Protein AF-A0A2R6NTD5-F1 (afdb_monomer_lite)

Foldseek 3Di:
DQLQVLVCLCVVVADDNVVNVLVVVLVVCCVPQLVVLVVVLVVLVVLQDPVVCVVVVNPPPDPNDDRPLVNLVSLLVSLVSQLVSLVVSLVCLVPAAADDPVCVVVVGSHHHPVSSVVSCVVSVCSNVVSPVSNVVSVVVVVVVVVVVVVVVVVVVVD

pLDDT: mean 82.0, std 15.25, range [41.41, 96.44]

Secondary structure (DSSP, 8-state):
----HHHHHHTTSSS-GGGGHHHHHHHHHIIIIIHHHHHHHHHHHHHT-HHHHHHTT-----------THHHHHHHHHHHHHHHHHHHHHHHHHHSPBP-HHHHHTT---B-HHHHHHHHHHHHHHHHHHHHHHHHHHHHHHHHHHHHHHHHHHHHT-

Organism: NCBI:txid98765

Structure (mmCIF, N/CA/C/O backbone):
data_AF-A0A2R6NTD5-F1
#
_entry.id   AF-A0A2R6NTD5-F1
#
loop_
_atom_site.group_PDB
_atom_site.id
_atom_site.type_symbol
_atom_site.label_atom_id
_atom_site.label_alt_id
_atom_site.label_comp_id
_atom_site.label_asym_id
_atom_site.label_entity_id
_atom_site.label_seq_id
_atom_site.pdbx_PDB_ins_code
_atom_site.Cartn_x
_atom_site.Cartn_y
_atom_site.Cartn_z
_atom_site.occupancy
_atom_site.B_iso_or_equiv
_atom_site.auth_seq_id
_atom_site.auth_comp_id
_atom_site.auth_asym_id
_atom_site.auth_atom_id
_atom_site.pdbx_PDB_model_num
ATOM 1 N N . MET A 1 1 ? 4.191 3.633 -27.424 1.00 46.41 1 MET A N 1
ATOM 2 C CA . MET A 1 1 ? 3.984 2.603 -26.380 1.00 46.41 1 MET A CA 1
ATOM 3 C C . MET A 1 1 ? 4.753 3.009 -25.131 1.00 46.41 1 MET A C 1
ATOM 5 O O . MET A 1 1 ? 5.918 3.371 -25.260 1.00 46.41 1 MET A O 1
ATOM 9 N N . SER A 1 2 ? 4.107 3.019 -23.961 1.00 53.69 2 SER A N 1
ATOM 10 C CA . SER A 1 2 ? 4.779 3.265 -22.676 1.00 53.69 2 SER A CA 1
ATOM 11 C C . SER A 1 2 ? 5.789 2.142 -22.408 1.00 53.69 2 SER A C 1
ATOM 13 O O . SER A 1 2 ? 5.418 0.973 -22.474 1.00 53.69 2 SER A O 1
ATOM 15 N N . LYS A 1 3 ? 7.059 2.477 -22.151 1.00 66.44 3 LYS A N 1
ATOM 16 C CA . LYS A 1 3 ? 8.109 1.522 -21.750 1.00 66.44 3 LYS A CA 1
ATOM 17 C C . LYS A 1 3 ? 8.050 1.285 -20.237 1.00 66.44 3 LYS A C 1
ATOM 19 O O . LYS A 1 3 ? 9.036 1.499 -19.540 1.00 66.44 3 LYS A O 1
ATOM 24 N N . ASP A 1 4 ? 6.874 0.935 -19.719 1.00 78.38 4 ASP A N 1
ATOM 25 C CA . ASP A 1 4 ? 6.745 0.597 -18.302 1.00 78.38 4 ASP A CA 1
ATOM 26 C C . ASP A 1 4 ? 7.440 -0.759 -18.062 1.00 78.38 4 ASP A C 1
ATOM 28 O O . ASP A 1 4 ? 7.039 -1.755 -18.679 1.00 78.38 4 ASP A O 1
ATOM 32 N N . PRO A 1 5 ? 8.484 -0.817 -17.214 1.00 78.81 5 PRO A N 1
ATOM 33 C CA . PRO A 1 5 ? 9.211 -2.053 -16.940 1.00 78.81 5 PRO A CA 1
ATOM 34 C C . PRO A 1 5 ? 8.326 -3.135 -16.307 1.00 78.81 5 PRO A C 1
ATOM 36 O O . PRO A 1 5 ? 8.554 -4.318 -16.548 1.00 78.81 5 PRO A O 1
ATOM 39 N N . LEU A 1 6 ? 7.284 -2.760 -15.558 1.00 80.06 6 LEU A N 1
ATOM 40 C CA . LEU A 1 6 ? 6.384 -3.702 -14.889 1.00 80.06 6 LEU A CA 1
ATOM 41 C C . LEU A 1 6 ? 5.439 -4.368 -15.883 1.00 80.06 6 LEU A C 1
ATOM 43 O O . LEU A 1 6 ? 5.355 -5.593 -15.958 1.00 80.06 6 LEU A O 1
ATOM 47 N N . ILE A 1 7 ? 4.760 -3.556 -16.691 1.00 81.62 7 ILE A N 1
ATOM 48 C CA . ILE A 1 7 ? 3.809 -4.041 -17.694 1.00 81.62 7 ILE A CA 1
ATOM 49 C C . ILE A 1 7 ? 4.550 -4.771 -18.816 1.00 81.62 7 ILE A C 1
ATOM 51 O O . ILE A 1 7 ? 4.169 -5.876 -19.198 1.00 81.62 7 ILE A O 1
ATOM 55 N N . GLY A 1 8 ? 5.653 -4.211 -19.312 1.00 76.69 8 GLY A N 1
ATOM 56 C CA . GLY A 1 8 ? 6.449 -4.870 -20.341 1.00 76.69 8 GLY A CA 1
ATOM 57 C C . GLY A 1 8 ? 7.113 -6.160 -19.844 1.00 76.69 8 GLY A C 1
ATOM 58 O O . GLY A 1 8 ? 7.180 -7.133 -20.590 1.00 76.69 8 GLY A O 1
ATOM 59 N N . GLY A 1 9 ? 7.518 -6.226 -18.574 1.00 76.88 9 GLY A N 1
ATOM 60 C CA . GLY A 1 9 ? 8.007 -7.458 -17.956 1.00 76.88 9 GLY A CA 1
ATOM 61 C C . GLY A 1 9 ? 6.928 -8.533 -17.809 1.00 76.88 9 GLY A C 1
ATOM 62 O O . GLY A 1 9 ? 7.123 -9.689 -18.184 1.00 76.88 9 GLY A O 1
ATOM 63 N N . ALA A 1 10 ? 5.739 -8.150 -17.343 1.00 75.00 10 ALA A N 1
ATOM 64 C CA . ALA A 1 10 ? 4.624 -9.070 -17.130 1.00 75.00 10 ALA A CA 1
ATOM 65 C C . ALA A 1 10 ? 4.066 -9.670 -18.429 1.00 75.00 10 ALA A C 1
ATOM 67 O O . ALA A 1 10 ? 3.696 -10.847 -18.461 1.00 75.00 10 ALA A O 1
ATOM 68 N N . ILE A 1 11 ? 4.012 -8.880 -19.502 1.00 73.38 11 ILE A N 1
ATOM 69 C CA . ILE A 1 11 ? 3.516 -9.320 -20.815 1.00 73.38 11 ILE A CA 1
ATOM 70 C C . ILE A 1 11 ? 4.612 -10.086 -21.594 1.00 73.38 11 ILE A C 1
ATOM 72 O O . ILE A 1 11 ? 4.346 -10.640 -22.654 1.00 73.38 11 ILE A O 1
ATOM 76 N N . GLY A 1 12 ? 5.835 -10.182 -21.057 1.00 67.81 12 GLY A N 1
ATOM 77 C CA . GLY A 1 12 ? 6.943 -10.905 -21.689 1.00 67.81 12 GLY A CA 1
ATOM 78 C C . GLY A 1 12 ? 7.651 -10.116 -22.792 1.00 67.81 12 GLY A C 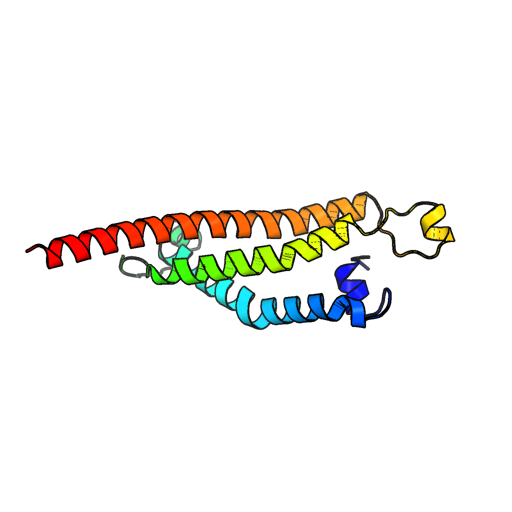1
ATOM 79 O O . GLY A 1 12 ? 8.413 -10.689 -23.562 1.00 67.81 12 GLY A O 1
ATOM 80 N N . TYR A 1 13 ? 7.429 -8.799 -22.866 1.00 64.75 13 TYR A N 1
ATOM 81 C CA . TYR A 1 13 ? 8.211 -7.905 -23.724 1.00 64.75 13 TYR A CA 1
ATOM 82 C C . TYR A 1 13 ? 9.641 -7.707 -23.199 1.00 64.75 13 TYR A C 1
ATOM 84 O O . TYR A 1 13 ? 10.537 -7.412 -23.987 1.00 64.75 13 TYR A O 1
ATOM 92 N N . PHE A 1 14 ? 9.863 -7.862 -21.886 1.00 64.62 14 PHE A N 1
ATOM 93 C CA . PHE A 1 14 ? 11.144 -7.601 -21.227 1.00 64.62 14 PHE A CA 1
ATOM 94 C C . PHE A 1 14 ? 11.522 -8.728 -20.243 1.00 64.62 14 PHE A C 1
ATOM 96 O O . PHE A 1 14 ? 10.969 -8.824 -19.150 1.00 64.62 14 PHE A O 1
ATOM 103 N N . GLY A 1 15 ? 12.512 -9.553 -20.603 1.00 66.12 15 GLY A N 1
ATOM 104 C CA . GLY A 1 15 ? 13.054 -10.611 -19.736 1.00 66.12 15 GLY A CA 1
ATOM 105 C C . GLY A 1 15 ? 12.181 -11.870 -19.628 1.00 66.12 15 GLY A C 1
ATOM 106 O O . GLY A 1 15 ? 11.228 -12.051 -20.380 1.00 66.12 15 GLY A O 1
ATOM 107 N N . GLN A 1 16 ? 12.535 -12.766 -18.698 1.00 71.12 16 GLN A N 1
ATOM 108 C CA . GLN A 1 16 ? 11.781 -14.003 -18.468 1.00 71.12 16 GLN A CA 1
ATOM 109 C C . GLN A 1 16 ? 10.456 -13.684 -17.749 1.00 71.12 16 GLN A C 1
ATOM 111 O O . GLN A 1 16 ? 10.489 -13.111 -16.655 1.00 71.12 16 GLN A O 1
ATOM 116 N N . PRO A 1 17 ? 9.290 -14.065 -18.305 1.00 70.06 17 PRO A N 1
ATOM 117 C CA . PRO A 1 17 ? 7.977 -13.725 -17.744 1.00 70.06 17 PRO A CA 1
ATOM 118 C C . PRO A 1 17 ? 7.736 -14.340 -16.356 1.00 70.06 17 PRO A C 1
ATOM 120 O O . PRO A 1 17 ? 6.886 -13.863 -15.601 1.00 70.06 17 PRO A O 1
ATOM 123 N N . GLU A 1 18 ? 8.503 -15.373 -16.009 1.00 74.12 18 GLU A N 1
ATOM 124 C CA . GLU A 1 18 ? 8.514 -16.033 -14.701 1.00 74.12 18 GLU A CA 1
ATOM 125 C C . GLU A 1 18 ? 8.911 -15.074 -13.568 1.00 74.12 18 GLU A C 1
ATOM 127 O O . GLU A 1 18 ? 8.340 -15.120 -12.478 1.00 74.12 18 GLU A O 1
ATOM 132 N N . ASN A 1 19 ? 9.792 -14.108 -13.849 1.00 80.25 19 ASN A N 1
ATOM 133 C CA . ASN A 1 19 ? 10.250 -13.123 -12.865 1.00 80.25 19 ASN A CA 1
ATOM 134 C C . ASN A 1 19 ? 9.165 -12.108 -12.469 1.00 80.25 19 ASN A C 1
ATOM 136 O O . ASN A 1 19 ? 9.349 -11.374 -11.502 1.00 80.25 19 ASN A O 1
ATOM 140 N N . TYR A 1 20 ? 8.038 -12.063 -13.190 1.00 84.56 20 TYR A N 1
ATOM 141 C CA . TYR A 1 20 ? 6.914 -11.148 -12.950 1.00 84.56 20 TYR A CA 1
ATOM 142 C C . TYR A 1 20 ? 5.639 -11.870 -12.490 1.00 84.56 20 TYR A C 1
ATOM 144 O O . TYR A 1 20 ? 4.566 -11.265 -12.445 1.00 84.56 20 TYR A O 1
ATOM 152 N N . VAL A 1 21 ? 5.724 -13.154 -12.114 1.00 88.19 21 VAL A N 1
ATOM 153 C CA . VAL A 1 21 ? 4.575 -13.913 -11.580 1.00 88.19 21 VAL A CA 1
ATOM 154 C C . VAL A 1 21 ? 4.002 -13.243 -10.330 1.00 88.19 21 VAL A C 1
ATOM 156 O O . VAL A 1 21 ? 2.787 -13.132 -10.203 1.00 88.19 21 VAL A O 1
ATOM 159 N N . TRP A 1 22 ? 4.858 -12.710 -9.454 1.00 89.06 22 TRP A N 1
ATOM 160 C CA . TRP A 1 22 ? 4.429 -11.938 -8.282 1.00 89.06 22 TRP A CA 1
ATOM 161 C C . TRP A 1 22 ? 3.558 -10.732 -8.671 1.00 89.06 22 TRP A C 1
ATOM 163 O O . TRP A 1 22 ? 2.520 -10.495 -8.059 1.00 89.06 22 TRP A O 1
ATOM 173 N N . PHE A 1 23 ? 3.939 -10.009 -9.728 1.00 89.81 23 PHE A N 1
ATOM 174 C CA . PHE A 1 23 ? 3.234 -8.815 -10.185 1.00 89.81 23 PHE A CA 1
ATOM 175 C C . PHE A 1 23 ? 1.888 -9.179 -10.814 1.00 89.81 23 PHE A C 1
ATOM 177 O O . PHE A 1 23 ? 0.880 -8.539 -10.527 1.00 89.81 23 PHE A O 1
ATOM 184 N N . LYS A 1 24 ? 1.834 -10.268 -11.593 1.00 87.06 24 LYS A N 1
ATOM 185 C CA . LYS A 1 24 ? 0.568 -10.819 -12.105 1.00 87.06 24 LYS A CA 1
ATOM 186 C C . LYS A 1 24 ? -0.381 -11.188 -10.968 1.00 87.06 24 LYS A C 1
ATOM 188 O O . LYS A 1 24 ? -1.554 -10.834 -11.022 1.00 87.06 24 LYS A O 1
ATOM 193 N N . SER A 1 25 ? 0.125 -11.840 -9.923 1.00 90.62 25 SER A N 1
ATOM 194 C CA . SER A 1 25 ? -0.667 -12.167 -8.733 1.00 90.62 25 SER A CA 1
ATOM 195 C C . SER A 1 25 ? -1.195 -10.914 -8.031 1.00 90.62 25 SER A C 1
ATOM 197 O O . SER A 1 25 ? -2.337 -10.911 -7.577 1.00 90.62 25 SER A O 1
ATOM 199 N N . PHE A 1 26 ? -0.415 -9.830 -7.980 1.00 93.69 26 PHE A N 1
ATOM 200 C CA . PHE A 1 26 ? -0.878 -8.557 -7.421 1.00 93.69 26 PHE A CA 1
ATOM 201 C C . PHE A 1 26 ? -1.943 -7.880 -8.279 1.00 93.69 26 PHE A C 1
ATOM 203 O O . PHE A 1 26 ? -2.924 -7.415 -7.714 1.00 93.69 26 PHE A O 1
ATOM 210 N N . LEU A 1 27 ? -1.830 -7.899 -9.610 1.00 90.88 27 LEU A N 1
ATOM 211 C CA . LEU A 1 27 ? -2.892 -7.396 -10.494 1.00 90.88 27 LEU A CA 1
ATOM 212 C C . LEU A 1 27 ? -4.200 -8.185 -10.330 1.00 90.88 27 LEU A C 1
ATOM 214 O O . LEU A 1 27 ? -5.289 -7.615 -10.347 1.00 90.88 27 LEU A O 1
ATOM 218 N N . VAL A 1 28 ? -4.104 -9.503 -10.136 1.00 93.12 28 VAL A N 1
ATOM 219 C CA . VAL A 1 28 ? -5.265 -10.355 -9.842 1.00 93.12 28 VAL A CA 1
ATOM 220 C C . VAL A 1 28 ? -5.873 -9.99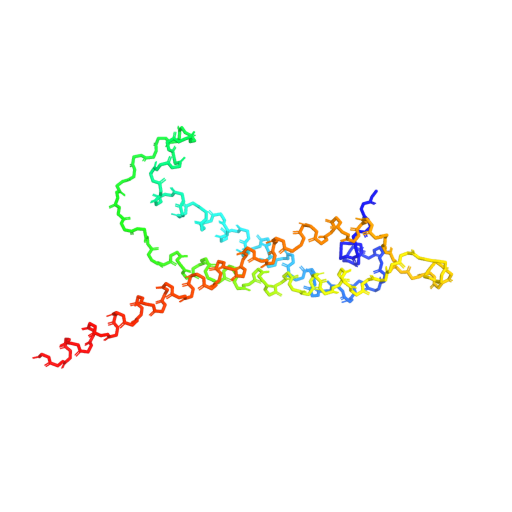3 -8.484 1.00 93.12 28 VAL A C 1
ATOM 222 O O . VAL A 1 28 ? -7.090 -9.841 -8.376 1.00 93.12 28 VAL A O 1
ATOM 225 N N . LEU A 1 29 ? -5.046 -9.801 -7.452 1.00 92.56 29 LEU A N 1
ATOM 226 C CA . LEU A 1 29 ? -5.508 -9.352 -6.137 1.00 92.56 29 LEU A CA 1
ATOM 227 C C . LEU A 1 29 ? -6.165 -7.967 -6.212 1.00 92.56 29 LEU A C 1
ATOM 229 O O . LEU A 1 29 ? -7.190 -7.732 -5.570 1.00 92.56 29 LEU A O 1
ATOM 233 N N . GLU A 1 30 ? -5.612 -7.067 -7.019 1.00 91.19 30 GLU A N 1
ATOM 234 C CA . GLU A 1 30 ? -6.165 -5.739 -7.245 1.00 91.19 30 GLU A CA 1
ATOM 235 C C . GLU A 1 30 ? -7.566 -5.826 -7.853 1.00 91.19 30 GLU A C 1
ATOM 237 O O . GLU A 1 30 ? -8.515 -5.252 -7.315 1.00 91.19 30 GLU A O 1
ATOM 242 N N . ALA A 1 31 ? -7.726 -6.623 -8.909 1.00 91.69 31 ALA A N 1
ATOM 243 C CA . ALA A 1 31 ? -8.997 -6.786 -9.605 1.00 91.69 31 ALA A CA 1
ATOM 244 C C . ALA A 1 31 ? -10.089 -7.441 -8.743 1.00 91.69 31 ALA A C 1
ATOM 246 O O . ALA A 1 31 ? -11.246 -7.023 -8.790 1.00 91.69 31 ALA A O 1
ATOM 247 N N . ILE A 1 32 ? -9.741 -8.468 -7.961 1.00 93.94 32 ILE A N 1
ATOM 248 C CA . ILE A 1 32 ? -10.725 -9.295 -7.243 1.00 93.94 32 ILE A CA 1
ATOM 249 C C . ILE A 1 32 ? -11.016 -8.755 -5.838 1.00 93.94 32 ILE A C 1
ATOM 251 O O . ILE A 1 32 ? -12.119 -8.938 -5.325 1.00 93.94 32 ILE A O 1
ATOM 255 N N . PHE A 1 33 ? -10.051 -8.089 -5.204 1.00 91.69 33 PHE A N 1
ATOM 256 C CA . PHE A 1 33 ? -10.176 -7.639 -3.820 1.00 91.69 33 PHE A CA 1
ATOM 257 C C . PHE A 1 33 ? -10.047 -6.123 -3.672 1.00 91.69 33 PHE A C 1
ATOM 259 O O . PHE A 1 33 ? -10.963 -5.485 -3.151 1.00 91.69 33 PHE A O 1
ATOM 266 N N . GLN A 1 34 ? -8.946 -5.525 -4.133 1.00 91.38 34 GLN A N 1
ATOM 267 C CA . GLN A 1 34 ? -8.663 -4.118 -3.824 1.00 91.38 34 GLN A CA 1
ATOM 268 C C . GLN A 1 34 ? -9.666 -3.174 -4.504 1.00 91.38 34 GLN A C 1
ATOM 270 O O . GLN A 1 34 ? -10.229 -2.313 -3.829 1.00 91.38 34 GLN A O 1
ATOM 275 N N . LEU A 1 35 ? -9.979 -3.374 -5.789 1.00 91.06 35 LEU A N 1
ATOM 276 C CA . LEU A 1 35 ? -10.951 -2.557 -6.523 1.00 91.06 35 LEU A CA 1
ATOM 277 C C . LEU A 1 35 ? -12.374 -2.668 -5.947 1.00 91.06 35 LEU A C 1
ATOM 279 O O . LEU A 1 35 ? -12.976 -1.626 -5.668 1.00 91.06 35 LEU A O 1
ATOM 283 N N . PRO A 1 36 ? -12.933 -3.869 -5.687 1.00 91.31 36 PRO A N 1
ATOM 284 C CA . PRO A 1 36 ? -14.232 -3.976 -5.026 1.00 91.31 36 PRO A CA 1
ATOM 285 C C . PRO A 1 36 ? -14.274 -3.283 -3.661 1.00 91.31 36 PRO A C 1
ATOM 287 O O . PRO A 1 36 ? -15.211 -2.530 -3.382 1.00 91.31 36 PRO A O 1
ATOM 290 N N . VAL A 1 37 ? -13.253 -3.482 -2.820 1.00 88.50 37 VAL A N 1
ATOM 291 C CA . VAL A 1 37 ? -13.204 -2.864 -1.488 1.00 88.50 37 VAL A CA 1
ATOM 292 C C . VAL A 1 37 ? -13.038 -1.348 -1.584 1.00 88.50 37 VA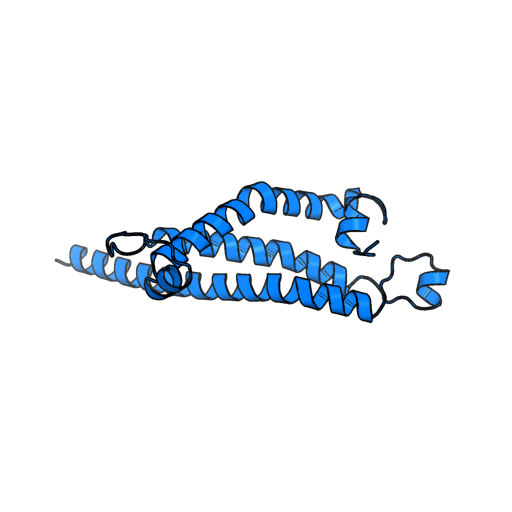L A C 1
ATOM 294 O O . VAL A 1 37 ? -13.675 -0.634 -0.810 1.00 88.50 37 VAL A O 1
ATOM 297 N N . PHE A 1 38 ? -12.284 -0.836 -2.558 1.00 87.19 38 PHE A N 1
ATOM 298 C CA . PHE A 1 38 ? -12.169 0.598 -2.822 1.00 87.19 38 PHE A CA 1
ATOM 299 C C . PHE A 1 38 ? -13.536 1.231 -3.098 1.00 87.19 38 PHE A C 1
ATOM 301 O O . PHE A 1 38 ? -13.905 2.216 -2.454 1.00 87.19 38 PHE A O 1
ATOM 308 N N . PHE A 1 39 ? -14.337 0.644 -3.992 1.00 86.69 39 PHE A N 1
ATOM 309 C CA . PHE A 1 39 ? -15.671 1.169 -4.292 1.00 86.69 39 PHE A CA 1
ATOM 310 C C . PHE A 1 39 ? -16.619 1.079 -3.095 1.00 86.69 39 PHE A C 1
ATOM 312 O O . PHE A 1 39 ? -17.397 2.006 -2.857 1.00 86.69 39 PHE A O 1
ATOM 319 N N . LEU A 1 40 ? -16.553 0.001 -2.312 1.00 84.56 40 LEU A N 1
ATOM 320 C CA . LEU A 1 40 ? -17.342 -0.130 -1.084 1.00 84.56 40 LEU A CA 1
ATOM 321 C C . LEU A 1 40 ? -16.934 0.916 -0.038 1.00 84.56 40 LEU A C 1
ATOM 323 O O . LEU A 1 40 ? -17.802 1.588 0.521 1.00 84.56 40 LEU A O 1
ATOM 327 N N . GLY A 1 41 ? -15.630 1.104 0.175 1.00 80.94 41 GLY A N 1
ATOM 328 C CA . GLY A 1 41 ? -15.066 2.110 1.073 1.00 80.94 41 GLY A CA 1
ATOM 329 C C . GLY A 1 41 ? -15.455 3.528 0.660 1.00 80.94 41 GLY A C 1
ATOM 330 O O . GLY A 1 41 ? -15.960 4.291 1.482 1.00 80.94 41 GLY A O 1
ATOM 331 N N . MET A 1 42 ? -15.326 3.856 -0.629 1.00 80.31 42 MET A N 1
ATOM 332 C CA . MET A 1 42 ? -15.723 5.153 -1.178 1.00 80.31 42 MET A CA 1
ATOM 333 C C . MET A 1 42 ? -17.222 5.408 -0.988 1.00 80.31 42 MET A C 1
ATOM 335 O O . MET A 1 42 ? -17.603 6.454 -0.469 1.00 80.31 42 MET A O 1
ATOM 339 N N . ARG A 1 43 ? -18.092 4.443 -1.319 1.00 76.62 43 ARG A N 1
ATOM 340 C CA . ARG A 1 43 ? -19.544 4.572 -1.079 1.00 76.62 43 ARG A CA 1
ATOM 341 C C . ARG A 1 43 ? -19.865 4.757 0.406 1.00 76.62 43 ARG A C 1
ATOM 343 O O . ARG A 1 43 ? -20.761 5.532 0.735 1.00 76.62 43 ARG A O 1
ATOM 350 N N . GLY A 1 44 ? -19.132 4.084 1.291 1.00 70.00 44 GLY A N 1
ATOM 351 C CA . GLY A 1 44 ? -19.249 4.237 2.739 1.00 70.00 44 GLY A CA 1
ATOM 352 C C . GLY A 1 44 ? -18.896 5.635 3.240 1.00 70.00 44 GLY A C 1
ATOM 353 O O . GLY A 1 44 ? -19.663 6.222 4.001 1.00 70.00 44 GLY A O 1
ATOM 354 N N . LEU A 1 45 ? -17.771 6.184 2.776 1.00 68.25 45 LEU A N 1
ATOM 355 C CA . LEU A 1 45 ? -17.310 7.530 3.130 1.00 68.25 45 LEU A CA 1
ATOM 356 C C . LEU A 1 45 ? -18.243 8.619 2.583 1.00 68.25 45 LEU A C 1
ATOM 358 O O . LEU A 1 45 ? -18.572 9.565 3.298 1.00 68.25 45 LEU A O 1
ATOM 362 N N . LEU A 1 46 ? -18.725 8.464 1.346 1.00 65.56 46 LEU A N 1
ATOM 363 C CA . LEU A 1 46 ? -19.638 9.416 0.708 1.00 65.56 46 LEU A CA 1
ATOM 364 C C . LEU A 1 46 ? -21.000 9.477 1.409 1.00 65.56 46 LEU A C 1
ATOM 366 O O . LEU A 1 46 ? -21.554 10.557 1.586 1.00 65.56 46 LEU A O 1
ATOM 370 N N . LYS A 1 47 ? -21.526 8.335 1.864 1.00 59.59 47 LYS A N 1
ATOM 371 C CA . LYS A 1 47 ? -22.806 8.270 2.586 1.00 59.59 47 LYS A CA 1
ATOM 372 C C . LYS A 1 47 ? -22.742 8.902 3.987 1.00 59.59 47 LYS A C 1
ATOM 374 O O . LYS A 1 47 ? -23.783 9.233 4.542 1.00 59.59 47 LYS A O 1
ATOM 379 N N . GLY A 1 48 ? -21.542 9.085 4.544 1.00 52.47 48 GLY A N 1
ATOM 380 C CA . GLY A 1 48 ? -21.316 9.740 5.837 1.00 52.47 48 GLY A CA 1
ATOM 381 C C . GLY A 1 48 ? -21.125 11.261 5.773 1.00 52.47 48 GLY A C 1
ATOM 382 O O . GLY A 1 48 ? -21.119 11.901 6.822 1.00 52.47 48 GLY A O 1
ATOM 383 N N . ASN A 1 49 ? -20.972 11.852 4.582 1.00 52.25 49 ASN A N 1
ATOM 384 C CA . ASN A 1 49 ? -20.688 13.278 4.413 1.00 52.25 49 ASN A CA 1
ATOM 385 C C . ASN A 1 49 ? -21.791 13.967 3.591 1.00 52.25 49 ASN A C 1
ATOM 387 O O . ASN A 1 49 ? -21.662 14.145 2.379 1.00 52.25 49 ASN A O 1
ATOM 391 N N . GLU A 1 50 ? -22.871 14.382 4.269 1.00 54.38 50 GLU A N 1
ATOM 392 C CA . GLU A 1 50 ? -24.076 15.000 3.677 1.00 54.38 50 GLU A CA 1
ATOM 393 C C . GLU A 1 50 ? -23.740 16.168 2.709 1.00 54.38 50 GLU A C 1
ATOM 395 O O . GLU A 1 50 ? -24.427 16.370 1.703 1.00 54.38 50 GLU A O 1
ATOM 400 N N . ARG A 1 51 ? -22.631 16.888 2.948 1.00 50.00 51 ARG A N 1
ATOM 401 C CA . ARG A 1 51 ? -22.190 18.072 2.185 1.00 50.00 51 ARG A CA 1
ATOM 402 C C . ARG A 1 51 ? -21.654 17.756 0.782 1.00 50.00 51 ARG A C 1
ATOM 404 O O . ARG A 1 51 ? -21.830 18.564 -0.123 1.00 50.00 51 ARG A O 1
ATOM 411 N N . PHE A 1 52 ? -21.026 16.596 0.585 1.00 52.44 52 PHE A N 1
ATOM 412 C CA . PHE A 1 52 ? -20.439 16.210 -0.707 1.00 52.44 52 PHE A CA 1
ATOM 413 C C . PHE A 1 52 ? -21.488 15.600 -1.655 1.00 52.44 52 PHE A C 1
ATOM 415 O O . PHE A 1 52 ? -21.484 15.872 -2.852 1.00 52.44 52 PHE A O 1
ATOM 422 N N . THR A 1 53 ? -22.461 14.860 -1.115 1.00 53.59 53 THR A N 1
ATOM 423 C CA . THR A 1 53 ? -23.639 14.360 -1.854 1.00 53.59 53 THR A CA 1
ATOM 424 C C . THR A 1 53 ? -24.510 15.475 -2.435 1.00 53.59 53 THR A C 1
ATOM 426 O O . THR A 1 53 ? -25.068 15.303 -3.516 1.00 53.59 53 THR A O 1
ATOM 429 N N . SER A 1 54 ? -24.589 16.623 -1.750 1.00 51.22 54 SER A N 1
ATOM 430 C CA . SER A 1 54 ? -25.311 17.811 -2.227 1.00 51.22 54 SER A CA 1
ATOM 431 C C . SER A 1 54 ? -24.658 18.428 -3.473 1.00 51.22 54 SER A C 1
ATOM 433 O O . SER A 1 54 ? -25.346 18.740 -4.440 1.00 51.22 54 SER A O 1
ATOM 435 N N . ILE A 1 55 ? -23.321 18.512 -3.500 1.00 58.94 55 ILE A N 1
ATOM 436 C CA . ILE A 1 55 ? -22.555 19.034 -4.648 1.00 58.94 55 ILE A CA 1
ATOM 437 C C . ILE A 1 55 ? -22.730 18.146 -5.889 1.00 58.94 55 ILE A C 1
ATOM 439 O O . ILE A 1 55 ? -22.782 18.649 -7.007 1.00 58.94 55 ILE A O 1
ATOM 443 N N . LEU A 1 56 ? -22.853 16.830 -5.699 1.00 57.09 56 LEU A N 1
ATOM 444 C CA . LEU A 1 56 ? -23.035 15.869 -6.790 1.00 57.09 56 LEU A CA 1
ATOM 445 C C . LEU A 1 56 ? -24.496 15.696 -7.242 1.00 57.09 56 LEU A C 1
ATOM 447 O O . LEU A 1 56 ? -24.756 14.887 -8.128 1.00 57.09 56 LEU A O 1
ATOM 451 N N . GLY A 1 57 ? -25.459 16.417 -6.654 1.00 52.62 57 GLY A N 1
ATOM 452 C CA . GLY A 1 57 ? -26.873 16.344 -7.050 1.00 52.62 57 GLY A CA 1
ATOM 453 C C . GLY A 1 57 ? -27.541 14.985 -6.797 1.00 52.62 57 GLY A C 1
ATOM 454 O O . GLY A 1 57 ? -28.629 14.722 -7.308 1.00 52.62 57 GLY A O 1
ATOM 455 N N . ILE A 1 58 ? -26.915 14.106 -6.007 1.00 61.84 58 ILE A N 1
ATOM 456 C CA . ILE A 1 58 ? -27.447 12.778 -5.694 1.00 61.84 58 ILE A CA 1
ATOM 457 C C . ILE A 1 58 ? -28.337 12.906 -4.458 1.00 61.84 58 ILE A C 1
ATOM 459 O O . ILE A 1 58 ? -27.860 13.057 -3.332 1.00 61.84 58 ILE A O 1
ATOM 463 N N . ASN A 1 59 ? -29.650 12.827 -4.668 1.00 48.00 59 ASN A N 1
ATOM 464 C CA . ASN A 1 59 ? -30.652 12.954 -3.614 1.00 48.00 59 ASN A CA 1
ATOM 465 C C . ASN A 1 59 ? -30.744 11.656 -2.783 1.00 48.00 59 ASN A C 1
ATOM 467 O O . ASN A 1 59 ? -31.665 10.852 -2.921 1.00 48.00 59 ASN A O 1
ATOM 471 N N . CYS A 1 60 ? -29.750 11.414 -1.929 1.00 50.00 60 CYS A N 1
ATOM 472 C CA . CYS A 1 60 ? -29.754 10.306 -0.979 1.00 50.00 60 CYS A CA 1
ATOM 473 C C . CYS A 1 60 ? -30.464 10.738 0.307 1.00 50.00 60 CYS A C 1
ATOM 475 O O . CYS A 1 60 ? -29.850 11.270 1.228 1.00 50.00 60 CYS A O 1
ATOM 477 N N . ARG A 1 61 ? -31.767 10.459 0.402 1.00 46.38 61 ARG A N 1
ATOM 478 C CA . ARG A 1 61 ? -32.529 10.549 1.656 1.00 46.38 61 ARG A CA 1
ATOM 479 C C . ARG A 1 61 ? -32.126 9.390 2.581 1.00 46.38 61 ARG A C 1
ATOM 481 O O . ARG A 1 61 ? -32.883 8.445 2.774 1.00 46.38 61 ARG A O 1
ATOM 488 N N . ALA A 1 62 ? -30.901 9.415 3.100 1.00 48.38 62 ALA A N 1
ATOM 489 C CA . ALA A 1 62 ? -30.386 8.397 4.006 1.00 48.38 62 ALA A CA 1
ATOM 490 C C . ALA A 1 62 ? -30.207 8.993 5.404 1.00 48.38 62 ALA A C 1
ATOM 492 O O . ALA A 1 62 ? -29.347 9.833 5.642 1.00 48.38 62 ALA A O 1
ATOM 493 N N . LYS A 1 63 ? -31.071 8.526 6.307 1.00 41.41 63 LYS A N 1
ATOM 494 C CA . LYS A 1 63 ? -31.010 8.649 7.764 1.00 41.41 63 LYS A CA 1
ATOM 495 C C . LYS A 1 63 ? -29.555 8.666 8.253 1.00 41.41 63 LYS A C 1
ATOM 497 O O . LYS A 1 63 ? -28.780 7.780 7.892 1.00 41.41 63 LYS A O 1
ATOM 502 N N . ARG A 1 64 ? -29.221 9.658 9.084 1.00 43.94 64 ARG A N 1
ATOM 503 C CA . ARG A 1 64 ? -27.979 9.763 9.859 1.00 43.94 64 ARG A CA 1
ATOM 504 C C . ARG A 1 64 ? -27.903 8.606 10.853 1.00 43.94 64 ARG A C 1
ATOM 506 O O . ARG A 1 64 ? -28.160 8.776 12.037 1.00 43.94 64 ARG A O 1
ATOM 513 N N . ASP A 1 65 ? -27.630 7.417 10.343 1.00 43.09 65 ASP A N 1
ATOM 514 C CA . ASP A 1 65 ? -27.364 6.236 11.140 1.00 43.09 65 ASP A CA 1
ATOM 515 C C . ASP A 1 65 ? -25.860 6.007 11.068 1.00 43.09 65 ASP A C 1
ATOM 517 O O . ASP A 1 65 ? -25.320 5.660 10.018 1.00 43.09 65 ASP A O 1
ATOM 521 N N . THR A 1 66 ? -25.191 6.362 12.164 1.00 44.91 66 THR A N 1
ATOM 522 C CA . THR A 1 66 ? -23.843 5.965 12.584 1.00 44.91 66 THR A CA 1
ATOM 523 C C . THR A 1 66 ? -23.151 5.045 11.574 1.00 44.91 66 THR A C 1
ATOM 525 O O . THR A 1 66 ? -23.335 3.828 11.611 1.00 44.91 66 THR A O 1
ATOM 528 N N . GLY A 1 67 ? -22.399 5.635 10.633 1.00 50.03 67 GLY A N 1
ATOM 529 C CA . GLY A 1 67 ? -21.734 4.904 9.555 1.00 50.03 67 GLY A CA 1
ATOM 530 C C . GLY A 1 67 ? -21.032 3.672 10.117 1.00 50.03 67 GLY A C 1
ATOM 531 O O . GLY A 1 67 ? -20.227 3.794 11.040 1.00 50.03 67 GLY A O 1
ATOM 532 N N . SER A 1 68 ? -21.427 2.491 9.632 1.00 59.47 68 SER A N 1
ATOM 533 C CA . SER A 1 68 ? -20.994 1.195 10.156 1.00 59.47 68 SER A CA 1
ATOM 534 C C . SER A 1 68 ? -19.486 1.208 10.408 1.00 59.47 68 SER A C 1
ATOM 536 O O . SER A 1 68 ? -18.703 1.219 9.461 1.00 59.47 68 SER A O 1
ATOM 538 N N . ARG A 1 69 ? -19.066 1.212 11.685 1.00 66.81 69 ARG A N 1
ATOM 539 C CA . ARG A 1 69 ? -17.643 1.199 12.095 1.00 66.81 69 ARG A CA 1
ATOM 540 C C . ARG A 1 69 ? -16.874 0.023 11.477 1.00 66.81 69 ARG A C 1
ATOM 542 O O . ARG A 1 69 ? -15.653 0.065 11.386 1.00 66.81 69 ARG A O 1
ATOM 549 N N . SER A 1 70 ? -17.594 -0.991 10.991 1.00 71.62 70 SER A N 1
ATOM 550 C CA . SER A 1 70 ? -17.054 -2.096 10.200 1.00 71.62 70 SER A CA 1
ATOM 551 C C . SER A 1 70 ? -16.343 -1.641 8.920 1.00 71.62 70 SER A C 1
ATOM 553 O O . SER A 1 70 ? -15.459 -2.351 8.447 1.00 71.62 70 SER A O 1
ATOM 555 N N . ILE A 1 71 ? -16.682 -0.476 8.353 1.00 82.88 71 ILE A N 1
ATOM 556 C CA . ILE A 1 71 ? -16.025 0.025 7.139 1.00 82.88 71 ILE A CA 1
ATOM 557 C C . ILE A 1 71 ? -14.572 0.422 7.392 1.00 82.88 71 ILE A C 1
ATOM 559 O O . ILE A 1 71 ? -13.753 0.294 6.489 1.00 82.88 71 ILE A O 1
ATOM 563 N N . TYR A 1 72 ? -14.224 0.831 8.617 1.00 86.06 72 TYR A N 1
ATOM 564 C CA . TYR A 1 72 ? -12.842 1.166 8.967 1.00 86.06 72 TYR A CA 1
ATOM 565 C C . TYR A 1 72 ? -11.930 -0.046 8.822 1.00 86.06 72 TYR A C 1
ATOM 567 O O . TYR A 1 72 ? -10.811 0.087 8.343 1.00 86.06 72 TYR A O 1
ATOM 575 N N . VAL A 1 73 ? -12.428 -1.235 9.172 1.00 89.94 73 VAL A N 1
ATOM 576 C CA . VAL A 1 73 ? -11.677 -2.486 9.023 1.00 89.94 73 VAL A CA 1
ATOM 577 C C . VAL A 1 73 ? -11.442 -2.792 7.543 1.00 89.94 73 VAL A C 1
ATOM 579 O O . VAL A 1 73 ? -10.329 -3.133 7.159 1.00 89.94 73 VAL A O 1
ATOM 582 N N . LEU A 1 74 ? -12.455 -2.605 6.692 1.00 89.38 74 LEU A N 1
ATOM 583 C CA . LEU A 1 74 ? -12.316 -2.812 5.247 1.00 89.38 74 LEU A CA 1
ATOM 584 C C . LEU A 1 74 ? -11.343 -1.812 4.608 1.00 89.38 74 LEU A C 1
ATOM 586 O O . LEU A 1 74 ? -10.490 -2.218 3.823 1.00 89.38 74 LEU A O 1
ATOM 590 N N . ILE A 1 75 ? -11.429 -0.530 4.975 1.00 89.50 75 ILE A N 1
ATOM 591 C CA . ILE A 1 75 ? -10.513 0.513 4.491 1.00 89.50 75 ILE A CA 1
ATOM 592 C C . ILE A 1 75 ? -9.086 0.243 4.984 1.00 89.50 75 ILE A C 1
ATOM 594 O O . ILE A 1 75 ? -8.146 0.409 4.212 1.00 89.50 75 ILE A O 1
ATOM 598 N N . LEU A 1 76 ? -8.918 -0.220 6.228 1.00 93.06 76 LEU A N 1
ATOM 599 C CA . LEU A 1 76 ? -7.620 -0.603 6.782 1.00 93.06 76 LEU A CA 1
ATOM 600 C C . LEU A 1 76 ? -6.987 -1.754 5.990 1.00 93.06 76 LEU A C 1
ATOM 602 O O . LEU A 1 76 ? -5.833 -1.648 5.586 1.00 93.06 76 LEU A O 1
ATOM 606 N N . ILE A 1 77 ? -7.735 -2.838 5.751 1.00 94.19 77 ILE A N 1
ATOM 607 C CA . ILE A 1 77 ? -7.231 -4.007 5.011 1.00 94.19 77 ILE A CA 1
ATOM 608 C C . ILE A 1 77 ? -6.889 -3.617 3.569 1.00 94.19 77 ILE A C 1
ATOM 610 O O . ILE A 1 77 ? -5.827 -3.986 3.069 1.00 94.19 77 ILE A O 1
ATOM 614 N N . TYR A 1 78 ? -7.762 -2.849 2.912 1.00 93.94 78 TYR A N 1
ATOM 615 C CA . TYR A 1 78 ? -7.509 -2.319 1.573 1.00 93.94 78 TYR A CA 1
ATOM 616 C C . TYR A 1 78 ? -6.243 -1.463 1.528 1.00 93.94 78 TYR A C 1
ATOM 618 O O . TYR A 1 78 ? -5.384 -1.694 0.677 1.00 93.94 78 TYR A O 1
ATOM 626 N N . GLY A 1 79 ? -6.119 -0.498 2.444 1.00 94.75 79 GLY A N 1
ATOM 627 C CA . GLY A 1 79 ? -4.981 0.411 2.506 1.00 94.75 79 GLY A CA 1
ATOM 628 C C . GLY A 1 79 ? -3.677 -0.359 2.678 1.00 94.75 79 GLY A C 1
ATOM 629 O O . GLY A 1 79 ? -2.772 -0.212 1.860 1.00 94.75 79 GLY A O 1
ATOM 630 N N . ALA A 1 80 ? -3.629 -1.253 3.671 1.00 96.44 80 ALA A N 1
ATOM 631 C CA . ALA A 1 80 ? -2.443 -2.042 3.976 1.00 96.44 80 ALA A CA 1
ATOM 632 C C . ALA A 1 80 ? -2.046 -2.925 2.788 1.00 96.44 80 ALA A C 1
ATOM 634 O O . ALA A 1 80 ? -0.890 -2.924 2.373 1.00 96.44 80 ALA A O 1
ATOM 635 N N . SER A 1 81 ? -3.017 -3.629 2.195 1.00 95.94 81 SER A N 1
ATOM 636 C CA . SER A 1 81 ? -2.790 -4.476 1.024 1.00 95.94 81 SER A CA 1
ATOM 637 C C . SER A 1 81 ? -2.250 -3.671 -0.161 1.00 95.94 81 SER A C 1
ATOM 639 O O . SER A 1 81 ? -1.245 -4.064 -0.749 1.00 95.94 81 SER A O 1
ATOM 641 N N . THR A 1 82 ? -2.870 -2.531 -0.478 1.00 95.06 82 THR A N 1
ATOM 642 C CA . THR A 1 82 ? -2.489 -1.681 -1.619 1.00 95.06 82 THR A CA 1
ATOM 643 C C . THR A 1 82 ? -1.098 -1.081 -1.425 1.00 95.06 82 THR A C 1
ATOM 645 O O . THR A 1 82 ? -0.286 -1.076 -2.348 1.00 95.06 82 THR A O 1
ATOM 648 N N . THR A 1 83 ? -0.759 -0.636 -0.213 1.00 96.38 83 THR A N 1
ATOM 649 C CA . THR A 1 83 ? 0.600 -0.186 0.120 1.00 96.38 83 THR A CA 1
ATOM 650 C C . THR A 1 83 ? 1.625 -1.307 -0.069 1.00 96.38 83 THR A C 1
ATOM 652 O O . THR A 1 83 ? 2.684 -1.084 -0.656 1.00 96.38 83 THR A O 1
ATOM 655 N N . THR A 1 84 ? 1.324 -2.527 0.384 1.00 95.44 84 THR A N 1
ATOM 656 C CA . THR A 1 84 ? 2.239 -3.669 0.253 1.00 95.44 84 THR A CA 1
ATOM 657 C C . THR A 1 84 ? 2.428 -4.119 -1.198 1.00 95.44 84 THR A C 1
ATOM 659 O O . THR A 1 84 ? 3.542 -4.499 -1.551 1.00 95.44 84 THR A O 1
ATOM 662 N N . THR A 1 85 ? 1.407 -4.051 -2.059 1.00 94.75 85 THR A N 1
ATOM 663 C CA . THR A 1 85 ? 1.540 -4.427 -3.481 1.00 94.75 85 THR A CA 1
ATOM 664 C C . THR A 1 85 ? 2.194 -3.336 -4.334 1.00 94.75 85 THR A C 1
ATOM 666 O O . THR A 1 85 ? 2.890 -3.647 -5.302 1.00 94.75 85 THR A O 1
ATOM 669 N N . THR A 1 86 ? 2.053 -2.061 -3.962 1.00 94.38 86 THR A N 1
ATOM 670 C CA . THR A 1 86 ? 2.676 -0.924 -4.671 1.00 94.38 86 THR A CA 1
ATOM 671 C C . THR A 1 86 ? 4.148 -0.708 -4.315 1.00 94.38 86 THR A C 1
ATOM 673 O O . THR A 1 86 ? 4.917 -0.257 -5.164 1.00 94.38 86 THR A O 1
ATOM 676 N N . LEU A 1 87 ? 4.582 -1.081 -3.107 1.00 95.00 87 LEU A N 1
ATOM 677 C CA . LEU A 1 87 ? 5.983 -0.990 -2.680 1.00 95.00 87 LEU A CA 1
ATOM 678 C C . LEU A 1 87 ? 6.976 -1.709 -3.627 1.00 95.00 87 LEU A C 1
ATOM 680 O O . LEU A 1 87 ? 7.940 -1.071 -4.057 1.00 95.00 87 LEU A O 1
ATOM 684 N N . PRO A 1 88 ? 6.779 -2.989 -4.008 1.00 93.69 88 PRO A N 1
ATOM 685 C CA . PRO A 1 88 ? 7.669 -3.658 -4.957 1.00 93.69 88 PRO A CA 1
ATOM 686 C C . PRO A 1 88 ? 7.581 -3.056 -6.364 1.00 93.69 88 PRO A C 1
ATOM 688 O O . PRO A 1 88 ? 8.586 -3.020 -7.070 1.00 93.69 88 PRO A O 1
ATOM 691 N N . CYS A 1 89 ? 6.429 -2.505 -6.761 1.00 92.25 89 CYS A N 1
ATOM 692 C CA . CYS A 1 89 ? 6.304 -1.783 -8.028 1.00 92.25 89 CYS A CA 1
ATOM 693 C C . CYS A 1 89 ? 7.201 -0.532 -8.051 1.00 92.25 89 CYS A C 1
ATOM 695 O O . CYS A 1 89 ? 7.954 -0.322 -9.003 1.00 92.25 89 CYS A O 1
ATOM 697 N N . LEU A 1 90 ? 7.200 0.255 -6.969 1.00 93.62 90 LEU A N 1
ATOM 698 C CA . LEU A 1 90 ? 8.116 1.388 -6.794 1.00 93.62 90 LEU A CA 1
ATOM 699 C C . LEU A 1 90 ? 9.582 0.947 -6.807 1.00 93.62 90 LEU A C 1
ATOM 701 O O . LEU A 1 90 ? 10.407 1.585 -7.461 1.00 93.62 90 LEU A O 1
ATOM 705 N N . ALA A 1 91 ? 9.904 -0.155 -6.125 1.00 93.75 91 ALA A N 1
ATOM 706 C CA . ALA A 1 91 ? 11.258 -0.695 -6.102 1.00 93.75 91 ALA A CA 1
ATOM 707 C C . ALA A 1 91 ? 11.756 -1.046 -7.515 1.00 93.75 91 ALA A C 1
ATOM 709 O O . ALA A 1 91 ? 12.874 -0.677 -7.868 1.00 93.75 91 ALA A O 1
ATOM 710 N N . VAL A 1 92 ? 10.923 -1.674 -8.353 1.00 91.31 92 VAL A N 1
ATOM 711 C CA . VAL A 1 92 ? 11.268 -1.988 -9.752 1.00 91.31 92 VAL A CA 1
ATOM 712 C C . VAL A 1 92 ? 11.502 -0.720 -10.573 1.00 91.31 92 VAL A C 1
ATOM 714 O O . VAL A 1 92 ? 12.498 -0.638 -11.291 1.00 91.31 92 VAL A O 1
ATOM 717 N N . VAL A 1 93 ? 10.640 0.295 -10.456 1.00 91.88 93 VAL A N 1
ATOM 718 C CA . VAL A 1 93 ? 10.803 1.568 -11.188 1.00 91.88 93 VAL A CA 1
ATOM 719 C C . VAL A 1 93 ? 12.109 2.274 -10.805 1.00 91.88 93 VAL A C 1
ATOM 721 O O . VAL A 1 93 ? 12.787 2.833 -11.670 1.00 91.88 93 VAL A O 1
ATOM 724 N N . LEU A 1 94 ? 12.485 2.229 -9.525 1.00 91.88 94 LEU A N 1
ATOM 725 C CA . LEU A 1 94 ? 13.729 2.819 -9.024 1.00 91.88 94 LEU A CA 1
ATOM 726 C C . LEU A 1 94 ? 14.970 2.003 -9.411 1.00 91.88 94 LEU A C 1
ATOM 728 O O . LEU A 1 94 ? 16.000 2.595 -9.734 1.00 91.88 94 LEU A O 1
ATOM 732 N N . ALA A 1 95 ? 14.871 0.672 -9.411 1.00 91.38 95 ALA A N 1
ATOM 733 C CA . ALA A 1 95 ? 15.962 -0.232 -9.773 1.00 91.38 95 ALA A CA 1
ATOM 734 C C . ALA A 1 95 ? 16.207 -0.312 -11.290 1.00 91.38 95 ALA A C 1
ATOM 736 O O . ALA A 1 95 ? 17.319 -0.618 -11.715 1.00 91.38 95 ALA A O 1
ATOM 737 N N . THR A 1 96 ? 15.193 -0.030 -12.116 1.00 89.50 96 THR A N 1
ATOM 738 C CA . THR A 1 96 ? 15.323 -0.042 -13.582 1.00 89.50 96 THR A CA 1
ATOM 739 C C . THR A 1 96 ? 16.342 1.012 -14.010 1.00 89.50 96 THR A C 1
ATOM 741 O O . THR A 1 96 ? 16.119 2.178 -13.700 1.00 89.50 96 THR A O 1
ATOM 744 N N . PRO A 1 97 ? 17.428 0.679 -14.727 1.00 89.06 97 PRO A N 1
ATOM 745 C CA . PRO A 1 97 ? 18.500 1.625 -15.036 1.00 89.06 97 PRO A CA 1
ATOM 746 C C . PRO A 1 97 ? 18.053 2.762 -15.970 1.00 89.06 97 PRO A C 1
ATOM 748 O O . PRO A 1 97 ? 17.066 2.647 -16.703 1.00 89.06 97 PRO A O 1
ATOM 751 N N . LEU A 1 98 ? 18.788 3.880 -15.939 1.00 90.94 98 LEU A N 1
ATOM 752 C CA . LEU A 1 98 ? 18.546 4.999 -16.854 1.00 90.94 98 LEU A CA 1
ATOM 753 C C . LEU A 1 98 ? 19.142 4.716 -18.230 1.00 90.94 98 LEU A C 1
ATOM 755 O O . LEU A 1 98 ? 20.223 4.143 -18.335 1.00 90.94 98 LEU A O 1
ATOM 759 N N . THR A 1 99 ? 18.459 5.163 -19.280 1.00 89.19 99 THR A N 1
ATOM 760 C CA . THR A 1 99 ? 18.957 5.028 -20.651 1.00 89.19 99 THR A CA 1
ATOM 761 C C . THR A 1 99 ? 20.199 5.895 -20.863 1.00 89.19 99 THR A C 1
ATOM 763 O O . THR A 1 99 ? 20.139 7.121 -20.783 1.00 89.19 99 THR A O 1
ATOM 766 N N . ASN A 1 100 ? 21.320 5.244 -21.159 1.00 89.94 100 ASN A N 1
ATOM 767 C CA . ASN A 1 100 ? 22.624 5.828 -21.470 1.00 89.94 100 ASN A CA 1
ATOM 768 C C . ASN A 1 100 ? 23.355 4.937 -22.500 1.00 89.94 100 ASN A C 1
ATOM 770 O O . ASN A 1 100 ? 22.873 3.858 -22.846 1.00 89.94 100 ASN A O 1
ATOM 774 N N . ALA A 1 101 ? 24.508 5.378 -23.011 1.00 87.50 101 ALA A N 1
ATOM 775 C CA . ALA A 1 101 ? 25.245 4.629 -24.037 1.00 87.50 101 ALA A CA 1
ATOM 776 C C . ALA A 1 101 ? 25.621 3.200 -23.588 1.00 87.50 101 ALA A C 1
ATOM 778 O O . ALA A 1 101 ? 25.558 2.269 -24.385 1.00 87.50 101 ALA A O 1
ATOM 779 N N . GLU A 1 102 ? 25.936 3.015 -22.304 1.00 87.38 102 GLU A N 1
ATOM 780 C CA . GLU A 1 102 ? 26.325 1.728 -21.715 1.00 87.38 102 GLU A CA 1
ATOM 781 C C . GLU A 1 102 ? 25.159 0.736 -21.641 1.00 87.38 102 GLU A C 1
ATOM 783 O O . GLU A 1 102 ? 25.292 -0.418 -22.037 1.00 87.38 102 GLU A O 1
ATOM 788 N N . THR A 1 103 ? 23.988 1.181 -21.181 1.00 86.19 103 THR A N 1
ATOM 789 C CA . THR A 1 103 ? 22.783 0.339 -21.090 1.00 86.19 103 THR A CA 1
ATOM 790 C C . THR A 1 103 ? 22.252 -0.046 -22.463 1.00 86.19 103 THR A C 1
ATOM 792 O O . THR A 1 103 ? 21.762 -1.161 -22.629 1.00 86.19 103 THR A O 1
ATOM 795 N N . ILE A 1 104 ? 22.393 0.836 -23.457 1.00 84.38 104 ILE A N 1
ATOM 796 C CA . ILE A 1 104 ? 22.082 0.528 -24.856 1.00 84.38 104 ILE A CA 1
ATOM 797 C C . ILE A 1 104 ? 23.069 -0.513 -25.397 1.00 84.38 104 ILE A C 1
ATOM 799 O O . ILE A 1 104 ? 22.638 -1.508 -25.974 1.00 84.38 104 ILE A O 1
ATOM 803 N N . ALA A 1 105 ? 24.374 -0.329 -25.169 1.00 85.81 105 ALA A N 1
ATOM 804 C CA . ALA A 1 105 ? 25.404 -1.272 -25.609 1.00 85.81 105 ALA A CA 1
ATOM 805 C C . ALA A 1 105 ? 25.244 -2.662 -24.968 1.00 85.81 105 ALA A C 1
ATOM 807 O O . ALA A 1 105 ? 25.447 -3.681 -25.625 1.00 85.81 105 ALA A O 1
ATOM 808 N N . ALA A 1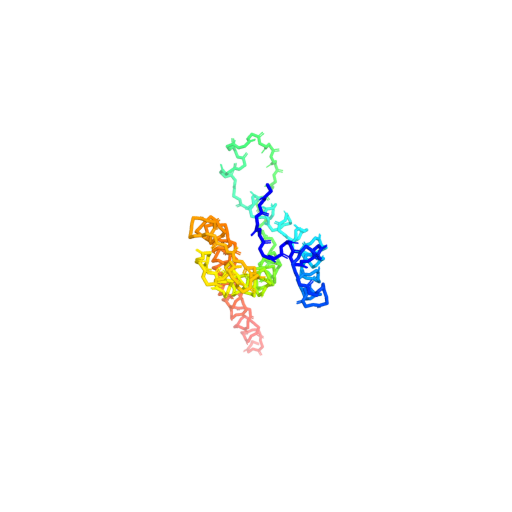 106 ? 24.820 -2.709 -23.705 1.00 83.56 106 ALA A N 1
ATOM 809 C CA . ALA A 1 106 ? 24.549 -3.940 -22.973 1.00 83.56 106 ALA A CA 1
ATOM 810 C C . ALA A 1 106 ? 23.161 -4.550 -23.270 1.00 83.56 106 ALA A C 1
ATOM 812 O O . ALA A 1 106 ? 22.805 -5.557 -22.662 1.00 83.56 106 ALA A O 1
ATOM 813 N N . ASN A 1 107 ? 22.371 -3.962 -24.182 1.00 80.38 107 ASN A N 1
ATOM 814 C CA . ASN A 1 107 ? 20.988 -4.363 -24.486 1.00 80.38 107 ASN A CA 1
ATOM 815 C C . ASN A 1 107 ? 20.106 -4.508 -23.227 1.00 80.38 107 ASN A C 1
ATOM 817 O O . ASN A 1 107 ? 19.217 -5.360 -23.159 1.00 80.38 107 ASN A O 1
ATOM 821 N N . LEU A 1 108 ? 20.353 -3.672 -22.215 1.00 81.19 108 LEU A N 1
ATOM 822 C CA . LEU A 1 108 ? 19.603 -3.677 -20.965 1.00 81.19 108 LEU A CA 1
ATOM 823 C C . LEU A 1 108 ? 18.311 -2.876 -21.107 1.00 81.19 108 LEU A C 1
ATOM 825 O O . LEU A 1 108 ? 18.257 -1.821 -21.746 1.00 81.19 108 LEU A O 1
ATOM 829 N N . ILE A 1 109 ? 17.268 -3.351 -20.430 1.00 80.94 109 ILE A N 1
ATOM 830 C CA . ILE A 1 109 ? 16.006 -2.623 -20.311 1.00 80.94 109 ILE A CA 1
ATOM 831 C C . ILE A 1 109 ? 16.261 -1.383 -19.461 1.00 80.94 109 ILE A C 1
ATOM 833 O O . ILE A 1 109 ? 16.562 -1.482 -18.274 1.00 80.94 109 ILE A O 1
ATOM 837 N N . SER A 1 110 ? 16.143 -0.215 -20.079 1.00 85.94 110 SER A N 1
ATOM 838 C CA . SER A 1 110 ? 16.350 1.072 -19.429 1.00 85.94 110 SER A CA 1
ATOM 839 C C . SER A 1 110 ? 15.223 2.045 -19.763 1.00 85.94 110 SER A C 1
ATOM 841 O O . SER A 1 110 ? 14.550 1.923 -20.793 1.00 85.94 110 SER A O 1
ATOM 843 N N . ILE A 1 111 ? 15.017 3.017 -18.878 1.00 90.12 111 ILE A N 1
ATOM 844 C CA . ILE A 1 111 ? 14.014 4.078 -19.031 1.00 90.12 111 ILE A CA 1
ATOM 845 C C . ILE A 1 111 ? 14.684 5.448 -18.991 1.00 90.12 111 ILE A C 1
ATOM 847 O O . ILE A 1 111 ? 15.691 5.645 -18.311 1.00 90.12 111 ILE A O 1
ATOM 851 N N . THR A 1 112 ? 14.133 6.429 -19.702 1.00 91.19 112 THR A N 1
ATOM 852 C CA . THR A 1 112 ? 14.667 7.796 -19.638 1.00 91.19 112 THR A CA 1
ATOM 853 C C . THR A 1 112 ? 14.313 8.463 -18.308 1.00 91.19 112 THR A C 1
ATOM 855 O O . THR A 1 112 ? 13.350 8.081 -17.638 1.00 91.19 112 THR A O 1
ATOM 858 N N . SER A 1 113 ? 15.047 9.512 -17.928 1.00 89.31 113 SER A N 1
ATOM 859 C CA . SER A 1 113 ? 14.786 10.254 -16.685 1.00 89.31 113 SER A CA 1
ATOM 860 C C . SER A 1 113 ? 13.364 10.823 -16.632 1.00 89.31 113 SER A C 1
ATOM 862 O O . SER A 1 113 ? 12.697 10.739 -15.603 1.00 89.31 113 SER A O 1
ATOM 864 N N . THR A 1 114 ? 12.863 11.336 -17.758 1.00 89.62 114 THR A N 1
ATOM 865 C CA . THR A 1 114 ? 11.489 11.844 -17.874 1.00 89.62 114 THR A CA 1
ATOM 866 C C . THR A 1 114 ? 10.456 10.729 -17.718 1.00 89.62 114 THR A C 1
ATOM 868 O O . THR A 1 114 ? 9.448 10.921 -17.044 1.00 89.62 114 THR A O 1
ATOM 871 N N . GLN A 1 115 ? 10.708 9.546 -18.292 1.00 89.06 115 GLN A N 1
ATOM 872 C CA . GLN A 1 115 ? 9.823 8.387 -18.138 1.00 89.06 115 GLN A CA 1
ATOM 873 C C . GLN A 1 115 ? 9.789 7.895 -16.694 1.00 89.06 115 GLN A C 1
ATOM 875 O O . GLN A 1 115 ? 8.711 7.632 -16.167 1.00 89.06 115 GLN A O 1
ATOM 880 N N . ARG A 1 116 ? 10.946 7.828 -16.028 1.00 92.31 116 ARG A N 1
ATOM 881 C CA . ARG A 1 116 ? 11.005 7.463 -14.612 1.00 92.31 116 ARG A CA 1
ATOM 882 C C . ARG A 1 116 ? 10.232 8.456 -13.752 1.00 92.31 116 ARG A C 1
ATOM 884 O O . ARG A 1 116 ? 9.488 8.028 -12.880 1.00 92.31 116 ARG A O 1
ATOM 891 N N . LEU A 1 117 ? 10.372 9.757 -14.001 1.00 92.38 117 LEU A N 1
ATOM 892 C CA . LEU A 1 117 ? 9.630 10.773 -13.255 1.00 92.38 117 LEU A CA 1
ATOM 893 C C . LEU A 1 117 ? 8.116 10.657 -13.474 1.00 92.38 117 LEU A C 1
ATOM 895 O O . LEU A 1 117 ? 7.363 10.784 -12.515 1.00 92.38 117 LEU A O 1
ATOM 899 N N . LEU A 1 118 ? 7.676 10.372 -14.703 1.00 91.50 118 LEU A N 1
ATOM 900 C CA . LEU A 1 118 ? 6.263 10.147 -15.018 1.00 91.50 118 LEU A CA 1
ATOM 901 C C . LEU A 1 118 ? 5.702 8.900 -14.316 1.00 91.50 118 LEU A C 1
ATOM 903 O O . LEU A 1 118 ? 4.576 8.922 -13.836 1.00 91.50 118 LEU A O 1
ATOM 907 N N . LEU A 1 119 ? 6.483 7.820 -14.231 1.00 91.38 119 LEU A N 1
ATOM 908 C CA . LEU A 1 119 ? 6.091 6.631 -13.471 1.00 91.38 119 LEU A CA 1
ATOM 909 C C . LEU A 1 119 ? 6.071 6.942 -11.970 1.00 91.38 119 LEU A C 1
ATOM 911 O O . LEU A 1 119 ? 5.101 6.654 -11.281 1.00 91.38 119 LEU A O 1
ATOM 915 N N . LEU A 1 120 ? 7.100 7.593 -11.434 1.00 92.94 120 LEU A N 1
ATOM 916 C CA . LEU A 1 120 ? 7.127 7.951 -10.016 1.00 92.94 120 LEU A CA 1
ATOM 917 C C . LEU A 1 120 ? 5.972 8.884 -9.639 1.00 92.94 120 LEU A C 1
ATOM 919 O O . LEU A 1 120 ? 5.394 8.712 -8.569 1.00 92.94 120 LEU A O 1
ATOM 923 N N . SER A 1 121 ? 5.585 9.820 -10.509 1.00 91.94 121 SER A N 1
ATOM 924 C CA . SER A 1 121 ? 4.462 10.718 -10.235 1.00 91.94 121 SER A CA 1
ATOM 925 C C . SER A 1 121 ? 3.120 9.991 -10.148 1.00 91.94 121 SER A C 1
ATOM 927 O O . SER A 1 121 ? 2.249 10.464 -9.423 1.00 91.94 121 SER A O 1
ATOM 929 N N . SER A 1 122 ? 2.952 8.837 -10.805 1.00 89.31 122 SER A N 1
ATOM 930 C CA . SER A 1 122 ? 1.774 7.987 -10.618 1.00 89.31 122 SER A CA 1
ATOM 931 C C . SER A 1 122 ? 1.930 7.047 -9.421 1.00 89.31 122 SER A C 1
ATOM 933 O O . SER A 1 122 ? 1.079 7.035 -8.537 1.00 89.31 122 SER A O 1
ATOM 935 N N . TYR A 1 123 ? 3.021 6.283 -9.339 1.00 91.25 123 TYR A N 1
ATOM 936 C CA . TYR A 1 123 ? 3.181 5.230 -8.329 1.00 91.25 123 TYR A CA 1
ATOM 937 C C . TYR A 1 123 ? 3.348 5.777 -6.899 1.00 91.25 123 TYR A C 1
ATOM 939 O O . TYR A 1 123 ? 2.883 5.145 -5.952 1.00 91.25 123 TYR A O 1
ATOM 947 N N . VAL A 1 124 ? 3.963 6.952 -6.708 1.00 94.62 124 VAL A N 1
ATOM 948 C CA . VAL A 1 124 ? 4.181 7.525 -5.365 1.00 94.62 124 VAL A CA 1
ATOM 949 C C . VAL A 1 124 ? 2.861 7.916 -4.680 1.00 94.62 124 VAL A C 1
ATOM 951 O O . VAL A 1 124 ? 2.655 7.488 -3.543 1.00 94.62 124 VAL A O 1
ATOM 954 N N . PRO A 1 125 ? 1.923 8.647 -5.316 1.00 93.56 125 PRO A N 1
ATOM 955 C CA . PRO A 1 125 ? 0.596 8.878 -4.740 1.00 93.56 125 PRO A CA 1
ATOM 956 C C . PRO A 1 125 ? -0.173 7.590 -4.427 1.00 93.56 125 PRO A C 1
ATOM 958 O O . PRO A 1 125 ? -0.769 7.493 -3.353 1.00 93.56 125 PRO A O 1
ATOM 961 N N . PHE A 1 126 ? -0.118 6.587 -5.315 1.00 91.06 126 PHE A N 1
ATOM 962 C CA . PHE A 1 126 ? -0.765 5.283 -5.101 1.00 91.06 126 PHE A CA 1
ATOM 963 C C . PHE A 1 126 ? -0.144 4.468 -3.958 1.00 91.06 126 PHE A C 1
ATOM 965 O O . PHE A 1 126 ? -0.787 3.555 -3.455 1.00 91.06 126 PHE A O 1
ATOM 972 N N . PHE A 1 127 ? 1.057 4.814 -3.498 1.00 95.12 127 PHE A N 1
ATOM 973 C CA . PHE A 1 127 ? 1.657 4.247 -2.292 1.00 95.12 127 PHE A CA 1
ATOM 974 C C . PHE A 1 127 ? 1.343 5.082 -1.042 1.00 95.12 127 PHE A C 1
ATOM 976 O O . PHE A 1 127 ? 0.896 4.546 -0.024 1.00 95.12 127 PHE A O 1
ATOM 983 N N . LEU A 1 128 ? 1.545 6.403 -1.117 1.00 95.44 128 LEU A N 1
ATOM 984 C CA . LEU A 1 128 ? 1.418 7.308 0.027 1.00 95.44 128 LEU A CA 1
ATOM 985 C C . LEU A 1 128 ? -0.025 7.453 0.506 1.00 95.44 128 LEU A C 1
ATOM 987 O O . LEU A 1 128 ? -0.264 7.425 1.711 1.00 95.44 128 LEU A O 1
ATOM 991 N N . ILE A 1 129 ? -0.991 7.593 -0.406 1.00 93.94 129 ILE A N 1
ATOM 992 C CA . ILE A 1 129 ? -2.396 7.774 -0.023 1.00 93.94 129 ILE A CA 1
ATOM 993 C C . ILE A 1 129 ? -2.906 6.533 0.731 1.00 93.94 129 ILE A C 1
ATOM 995 O O . ILE A 1 129 ? -3.384 6.699 1.856 1.00 93.94 129 ILE A O 1
ATOM 999 N N . PRO A 1 130 ? -2.753 5.293 0.219 1.00 92.94 130 PRO A N 1
ATOM 1000 C CA . PRO A 1 130 ? -3.150 4.098 0.964 1.00 92.94 130 PRO A CA 1
ATOM 1001 C C . PRO A 1 130 ? -2.373 3.894 2.267 1.00 92.94 130 PRO A C 1
ATOM 1003 O O . PRO A 1 130 ? -2.957 3.434 3.249 1.00 92.94 130 PRO A O 1
ATOM 1006 N N . LEU A 1 131 ? -1.098 4.297 2.330 1.00 95.44 131 LEU A N 1
ATOM 1007 C CA . LEU A 1 131 ? -0.308 4.211 3.561 1.00 95.44 131 LEU A CA 1
ATOM 1008 C C . LEU A 1 131 ? -0.882 5.128 4.649 1.00 95.44 131 LEU A C 1
ATOM 1010 O O . LEU A 1 131 ? -1.076 4.703 5.789 1.00 95.44 131 LEU A O 1
ATOM 1014 N N . LEU A 1 132 ? -1.213 6.371 4.293 1.00 95.44 132 LEU A N 1
ATOM 1015 C CA . LEU A 1 132 ? -1.854 7.312 5.211 1.00 95.44 132 LEU A CA 1
ATOM 1016 C C . LEU A 1 132 ? -3.252 6.838 5.621 1.00 95.44 132 LEU A C 1
ATOM 1018 O O . LEU A 1 132 ? -3.593 6.904 6.800 1.00 95.44 132 LEU A O 1
ATOM 1022 N N . MET A 1 133 ? -4.037 6.301 4.681 1.00 91.62 133 MET A N 1
ATOM 1023 C CA . MET A 1 133 ? -5.342 5.698 4.981 1.00 91.62 133 MET A CA 1
ATOM 1024 C C . MET A 1 133 ? -5.216 4.529 5.965 1.00 91.62 133 MET A C 1
ATOM 1026 O O . MET A 1 133 ? -6.032 4.400 6.877 1.00 91.62 133 MET A O 1
ATOM 1030 N N . THR A 1 134 ? -4.182 3.701 5.810 1.00 94.81 134 THR A N 1
ATOM 1031 C CA . THR A 1 134 ? -3.883 2.584 6.716 1.00 94.81 134 THR A CA 1
ATOM 1032 C C . THR A 1 134 ? -3.629 3.093 8.128 1.00 94.81 134 THR A C 1
ATOM 1034 O O . THR A 1 134 ? -4.252 2.616 9.074 1.00 94.81 134 THR A O 1
ATOM 1037 N N . ALA A 1 135 ? -2.757 4.093 8.276 1.00 95.50 135 ALA A N 1
ATOM 1038 C CA . ALA A 1 135 ? -2.442 4.675 9.575 1.00 95.50 135 ALA A CA 1
ATOM 1039 C C . ALA A 1 135 ? -3.680 5.312 10.233 1.00 95.50 135 ALA A C 1
ATOM 1041 O O . ALA A 1 135 ? -3.984 5.003 11.386 1.00 95.50 135 ALA A O 1
ATOM 1042 N N . ASP A 1 136 ? -4.433 6.140 9.501 1.00 92.06 136 ASP A N 1
ATOM 1043 C CA . ASP A 1 136 ? -5.639 6.808 10.016 1.00 92.06 136 ASP A CA 1
ATOM 1044 C C . ASP A 1 136 ? -6.691 5.794 10.498 1.00 92.06 136 ASP A C 1
ATOM 1046 O O . ASP A 1 136 ? -7.200 5.907 11.616 1.00 92.06 136 ASP A O 1
ATOM 1050 N N . MET A 1 137 ? -6.981 4.751 9.711 1.00 91.12 137 MET A N 1
ATOM 1051 C CA . MET A 1 137 ? -7.941 3.720 10.121 1.00 91.12 137 MET A CA 1
ATOM 1052 C C . MET A 1 137 ? -7.435 2.880 11.295 1.00 91.12 137 MET A C 1
ATOM 1054 O O . MET A 1 137 ? -8.223 2.554 12.185 1.00 91.12 137 MET A O 1
ATOM 1058 N N . ALA A 1 138 ? -6.139 2.554 11.336 1.00 94.00 138 ALA A N 1
ATOM 1059 C CA . ALA A 1 138 ? -5.552 1.787 12.430 1.00 94.00 138 ALA A CA 1
ATOM 1060 C C . ALA A 1 138 ? -5.724 2.515 13.769 1.00 94.00 138 ALA A C 1
ATOM 1062 O O . ALA A 1 138 ? -6.230 1.926 14.726 1.00 94.00 138 ALA A O 1
ATOM 1063 N N . PHE A 1 139 ? -5.388 3.807 13.831 1.00 94.00 139 PHE A N 1
ATOM 1064 C CA . PHE A 1 139 ? -5.543 4.593 15.057 1.00 94.00 139 PHE A CA 1
ATOM 1065 C C . PHE A 1 139 ? -7.009 4.728 15.480 1.00 94.00 139 PHE A C 1
ATOM 1067 O O . PHE A 1 139 ? -7.334 4.472 16.640 1.00 94.00 139 PHE A O 1
ATOM 1074 N N . ARG A 1 140 ? -7.920 5.016 14.542 1.00 89.12 140 ARG A N 1
ATOM 1075 C CA . ARG A 1 140 ? -9.361 5.105 14.843 1.00 89.12 140 ARG A CA 1
ATOM 1076 C C . ARG A 1 140 ? -9.925 3.802 15.405 1.00 89.12 140 ARG A C 1
ATOM 1078 O O . ARG A 1 140 ? -10.725 3.832 16.339 1.00 89.12 140 ARG A O 1
ATOM 1085 N N . ILE A 1 141 ? -9.524 2.656 14.853 1.00 91.62 141 ILE A N 1
ATOM 1086 C CA . ILE A 1 141 ? -9.950 1.340 15.349 1.00 91.62 141 ILE A CA 1
ATOM 1087 C C . ILE A 1 141 ? -9.381 1.083 16.746 1.00 91.62 141 ILE A C 1
ATOM 1089 O O . ILE A 1 141 ? -10.125 0.644 17.624 1.00 91.62 141 ILE A O 1
ATOM 1093 N N . LEU A 1 142 ? -8.103 1.392 16.980 1.00 93.88 142 LEU A N 1
ATOM 1094 C CA . LEU A 1 142 ? -7.466 1.223 18.289 1.00 93.88 142 LEU A CA 1
ATOM 1095 C C . LEU A 1 142 ? -8.176 2.023 19.383 1.00 93.88 142 LEU A C 1
ATOM 1097 O O . LEU A 1 142 ? -8.391 1.499 20.477 1.00 93.88 142 LEU A O 1
ATOM 1101 N N . ASP A 1 143 ? -8.581 3.258 19.101 1.00 91.94 143 ASP A N 1
ATOM 1102 C CA . ASP A 1 143 ? -9.297 4.088 20.072 1.00 91.94 143 ASP A CA 1
ATOM 1103 C C . ASP A 1 143 ? -10.681 3.515 20.405 1.00 91.94 143 ASP A C 1
ATOM 1105 O O . ASP A 1 143 ? -11.059 3.439 21.578 1.00 91.94 143 ASP A O 1
ATOM 1109 N N . ILE A 1 144 ? -11.406 3.015 19.397 1.00 90.88 144 ILE A N 1
ATOM 1110 C CA . ILE A 1 144 ? -12.694 2.330 19.591 1.00 90.88 144 ILE A CA 1
ATOM 1111 C C . ILE A 1 144 ? -12.510 1.050 20.417 1.00 90.88 144 ILE A C 1
ATOM 1113 O O . ILE A 1 144 ? -13.293 0.790 21.332 1.00 90.88 144 ILE A O 1
ATOM 1117 N N . MET A 1 145 ? -11.472 0.260 20.134 1.00 92.75 145 MET A N 1
ATOM 1118 C CA . MET A 1 145 ? -11.166 -0.959 20.886 1.00 92.75 145 MET A CA 1
ATOM 1119 C C . MET A 1 145 ? -10.845 -0.651 22.348 1.00 92.75 145 MET A C 1
ATOM 1121 O O . MET A 1 145 ? -11.414 -1.282 23.236 1.00 92.75 145 MET A O 1
ATOM 1125 N N . LYS A 1 146 ? -9.992 0.345 22.621 1.00 94.44 146 LYS A N 1
ATOM 1126 C CA . LYS A 1 146 ? -9.667 0.775 23.992 1.00 94.44 146 LYS A CA 1
ATOM 1127 C C . LYS A 1 146 ? -10.916 1.212 24.756 1.00 94.44 146 LYS A C 1
ATOM 1129 O O . LYS A 1 146 ? -11.074 0.838 25.917 1.00 94.44 146 LYS A O 1
ATOM 1134 N N . ALA A 1 147 ? -11.808 1.969 24.117 1.00 92.31 147 ALA A N 1
ATOM 1135 C CA . ALA A 1 147 ? -13.079 2.365 24.717 1.00 92.31 147 ALA A CA 1
ATOM 1136 C C . ALA A 1 147 ? -13.969 1.149 25.033 1.00 92.31 147 ALA A C 1
ATOM 1138 O O . ALA A 1 147 ? -14.526 1.062 26.126 1.00 92.31 147 ALA A O 1
ATOM 1139 N N . GLY A 1 148 ? -14.050 0.180 24.114 1.00 92.00 148 GLY A N 1
ATOM 1140 C CA . GLY A 1 148 ? -14.803 -1.061 24.311 1.00 92.00 148 GLY A CA 1
ATOM 1141 C C . GLY A 1 148 ? -14.261 -1.934 25.446 1.00 92.00 148 GLY A C 1
ATOM 1142 O O . GLY A 1 148 ? -15.043 -2.453 26.238 1.00 92.00 148 GLY A O 1
ATOM 1143 N N . ILE A 1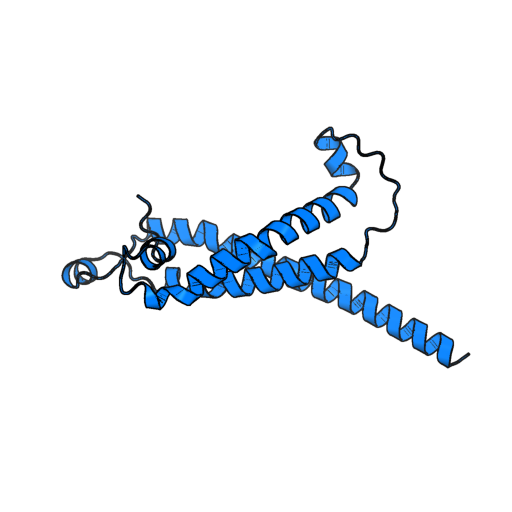 149 ? -12.934 -2.054 25.569 1.00 95.94 149 ILE A N 1
ATOM 1144 C CA . ILE A 1 149 ? -12.284 -2.792 26.665 1.00 95.94 149 ILE A CA 1
ATOM 1145 C C . ILE A 1 149 ? -12.637 -2.157 28.016 1.00 95.94 149 ILE A C 1
ATOM 1147 O O . ILE A 1 149 ? -13.132 -2.850 28.898 1.00 95.94 149 ILE A O 1
ATOM 1151 N N . ARG A 1 150 ? -12.494 -0.830 28.152 1.00 95.12 150 ARG A N 1
ATOM 1152 C CA . ARG A 1 150 ? -12.837 -0.111 29.395 1.00 95.12 150 ARG A CA 1
ATOM 1153 C C . ARG A 1 150 ? -14.302 -0.289 29.795 1.00 95.12 150 ARG A C 1
ATOM 1155 O O . ARG A 1 150 ? -14.595 -0.471 30.971 1.00 95.12 150 ARG A O 1
ATOM 1162 N N . ALA A 1 151 ? -15.217 -0.244 28.825 1.00 94.25 151 ALA A N 1
ATOM 1163 C CA . ALA A 1 151 ? -16.638 -0.465 29.081 1.00 94.25 151 ALA A CA 1
ATOM 1164 C C . ALA A 1 151 ? -16.916 -1.899 29.563 1.00 94.25 151 ALA A C 1
ATOM 1166 O O . ALA A 1 151 ? -17.689 -2.094 30.497 1.00 94.25 151 ALA A O 1
ATOM 1167 N N . LYS A 1 152 ? -16.255 -2.898 28.966 1.00 94.12 152 LYS A N 1
ATOM 1168 C CA . LYS A 1 152 ? -16.362 -4.301 29.386 1.00 94.12 152 LYS A CA 1
ATOM 1169 C C . LYS A 1 152 ? -15.850 -4.512 30.814 1.00 94.12 152 LYS A C 1
ATOM 1171 O O . LYS A 1 152 ? -16.493 -5.219 31.585 1.00 94.12 152 LYS A O 1
ATOM 1176 N N . ASP A 1 153 ? -14.729 -3.890 31.167 1.00 95.00 153 ASP A N 1
ATOM 1177 C CA . ASP A 1 153 ? -14.153 -3.990 32.511 1.00 95.00 153 ASP A CA 1
ATOM 1178 C C . ASP A 1 153 ? -15.041 -3.314 33.564 1.00 95.00 153 ASP A C 1
ATOM 1180 O O . ASP A 1 153 ? -15.212 -3.851 34.655 1.00 95.00 153 ASP A O 1
ATOM 1184 N N . ALA A 1 154 ? -15.670 -2.181 33.231 1.00 92.75 154 ALA A N 1
ATOM 1185 C CA . ALA A 1 154 ? -16.614 -1.506 34.122 1.00 92.75 154 ALA A CA 1
ATOM 1186 C C . ALA A 1 154 ? -17.834 -2.381 34.455 1.00 92.75 154 ALA A C 1
ATOM 1188 O O . ALA A 1 154 ? -18.233 -2.434 35.611 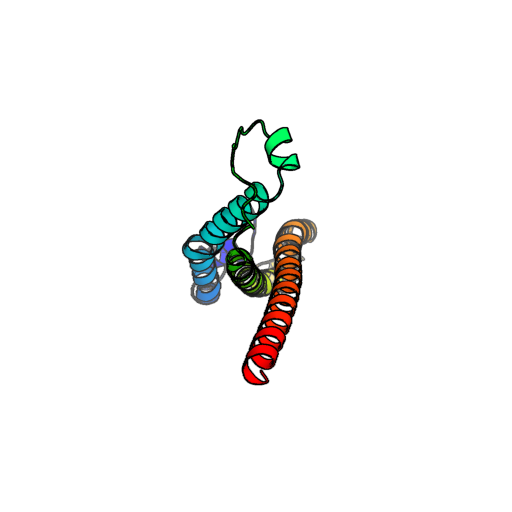1.00 92.75 154 ALA A O 1
ATOM 1189 N N . VAL A 1 155 ? -18.378 -3.109 33.471 1.00 93.25 155 VAL A N 1
ATOM 1190 C CA . VAL A 1 155 ? -19.496 -4.049 33.684 1.00 93.25 155 VAL A CA 1
ATOM 1191 C C . VAL A 1 155 ? -19.074 -5.256 34.522 1.00 93.25 155 VAL A C 1
ATOM 1193 O O . VAL A 1 155 ? -19.865 -5.760 35.302 1.00 93.25 155 VAL A O 1
ATOM 1196 N N . LYS A 1 156 ? -17.833 -5.735 34.378 1.00 86.56 156 LYS A N 1
ATOM 1197 C CA . LYS A 1 156 ? -17.326 -6.876 35.158 1.00 86.56 156 LYS A CA 1
ATOM 1198 C C . LYS A 1 156 ? -17.104 -6.538 36.641 1.00 86.56 156 LYS A C 1
ATOM 1200 O O . LYS A 1 156 ? -17.113 -7.442 37.470 1.00 86.56 156 LYS A O 1
ATOM 1205 N N . ASN A 1 157 ? -16.854 -5.267 36.950 1.00 77.69 157 ASN A N 1
ATOM 1206 C CA . ASN A 1 157 ? -16.561 -4.779 38.299 1.00 77.69 157 ASN A CA 1
ATOM 1207 C C . ASN A 1 157 ? -17.800 -4.218 39.033 1.00 77.69 157 ASN A C 1
ATOM 1209 O O . ASN A 1 157 ? -17.644 -3.680 40.130 1.00 77.69 157 ASN A O 1
ATOM 1213 N N . GLN A 1 158 ? -18.988 -4.302 38.425 1.00 64.06 158 GLN A N 1
ATOM 1214 C CA . GLN A 1 158 ? -20.293 -3.992 39.024 1.00 64.06 158 GLN A CA 1
ATOM 1215 C C . GLN A 1 158 ? -21.006 -5.283 39.423 1.00 64.06 158 GLN A C 1
ATOM 1217 O O . GLN A 1 158 ? -21.681 -5.255 40.474 1.00 64.06 158 GLN A O 1
#

Sequence (158 aa):
MSKDPLIGGAIGYFGQPENYVWFKSFLVLEAIFQLPVFFLGMRGLLKGNERFTSILGINCRAKRDTGSRSIYVLILIYGASTTTTTLPCLAVVLATPLTNAETIAANLISITSTQRLLLLSSYVPFFLIPLLMTADMAFRILDIMKAGIRAKDAVKNQ

InterPro domains:
  IPR016964 Sigma intracellular receptor 2 [PIRSF031032] (19-145)
  IPR033118 EXPERA domain [PF05241] (2-137)
  IPR033118 EXPERA domain [PS51751] (1-134)
  IPR051987 Sigma-2 receptor-like [PTHR31204] (18-139)

Radius of gyration: 21.82 Å; chains: 1; bounding box: 59×35×65 Å